Protein AF-A0A956YHM6-F1 (afdb_monomer_lite)

Radius of gyration: 14.0 Å; chains: 1; bounding box: 37×28×33 Å

Foldseek 3Di:
DVVLLVQQLVDDPVLLCLLCVLQVHRCPPPDSNVSSVVSVVSVVPDPVVVVLVPDDPLLVVLVVVCVVVVNDDDQVVSCVRFNDADDDDPVCCVVVVCCVPPPTSVNVCSSNSNDGDDDPPD

pLDDT: mean 92.84, std 8.72, range [43.31, 98.19]

Structure (mmCIF, N/CA/C/O backbone):
data_AF-A0A956YHM6-F1
#
_entry.id   AF-A0A956YHM6-F1
#
loop_
_atom_site.group_PDB
_atom_site.id
_atom_site.type_symbol
_atom_site.label_atom_id
_atom_site.label_alt_id
_atom_site.label_comp_id
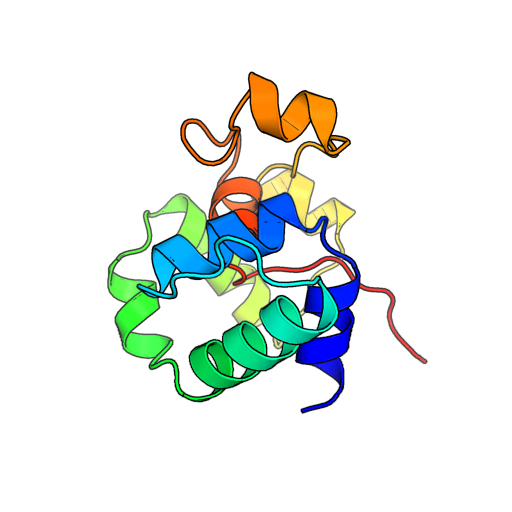_atom_site.label_asym_id
_atom_site.label_entity_id
_atom_site.label_seq_id
_atom_site.pdbx_PDB_ins_code
_atom_site.Cartn_x
_atom_site.Cartn_y
_atom_site.Cartn_z
_atom_site.occupancy
_atom_site.B_iso_or_equiv
_atom_site.auth_seq_id
_atom_site.auth_comp_id
_atom_site.auth_asym_id
_atom_site.auth_atom_id
_atom_site.pdbx_PDB_model_num
ATOM 1 N N . MET A 1 1 ? -12.333 -6.017 -12.504 1.00 48.88 1 MET A N 1
ATOM 2 C CA . MET A 1 1 ? -10.861 -5.853 -12.400 1.00 48.88 1 MET A CA 1
ATOM 3 C C . MET A 1 1 ? -10.284 -4.504 -12.871 1.00 48.88 1 MET A C 1
ATOM 5 O O . MET A 1 1 ? -9.083 -4.320 -12.736 1.00 48.88 1 MET A O 1
ATOM 9 N N . ARG A 1 2 ? -11.070 -3.522 -13.360 1.00 56.31 2 ARG A N 1
ATOM 10 C CA . ARG A 1 2 ? -10.557 -2.155 -13.625 1.00 56.31 2 ARG A CA 1
ATOM 11 C C . ARG A 1 2 ? -10.137 -1.321 -12.391 1.00 56.31 2 ARG A C 1
ATOM 13 O O . ARG A 1 2 ? -9.190 -0.561 -12.563 1.00 56.31 2 ARG A O 1
ATOM 20 N N . PRO A 1 3 ? -10.745 -1.441 -11.188 1.00 79.56 3 PRO A N 1
ATOM 21 C CA . PRO A 1 3 ? -10.402 -0.536 -10.086 1.00 79.56 3 PRO A CA 1
ATOM 22 C C . PRO A 1 3 ? -8.991 -0.775 -9.536 1.00 79.56 3 PRO A C 1
ATOM 24 O O . PRO A 1 3 ? -8.274 0.189 -9.311 1.00 79.56 3 PRO A O 1
ATOM 27 N N . LEU A 1 4 ? -8.546 -2.034 -9.428 1.00 87.38 4 LEU A N 1
ATOM 28 C CA . LEU A 1 4 ? -7.211 -2.357 -8.908 1.00 87.38 4 LEU A CA 1
ATOM 29 C C . LEU A 1 4 ? -6.086 -1.831 -9.810 1.00 87.38 4 LEU A C 1
ATOM 31 O O . LEU A 1 4 ? -5.170 -1.172 -9.341 1.00 87.38 4 LEU A O 1
ATOM 35 N N . LYS A 1 5 ? -6.178 -2.062 -11.126 1.00 91.62 5 LYS A N 1
ATOM 36 C CA . LYS A 1 5 ? -5.178 -1.544 -12.075 1.00 91.62 5 LYS A CA 1
ATOM 37 C C . LYS A 1 5 ? -5.123 -0.019 -12.069 1.00 91.62 5 LYS A C 1
ATOM 39 O O . LYS A 1 5 ? -4.038 0.532 -12.187 1.00 91.62 5 LYS A O 1
ATOM 44 N N . LYS A 1 6 ? -6.276 0.648 -11.940 1.00 90.12 6 LYS A N 1
ATOM 45 C CA . LYS A 1 6 ? -6.336 2.109 -11.837 1.00 90.12 6 LYS A CA 1
ATOM 46 C C . LYS A 1 6 ? -5.674 2.594 -10.545 1.00 90.12 6 LYS A C 1
ATOM 48 O O . LYS A 1 6 ? -4.826 3.468 -10.627 1.00 90.12 6 LYS A O 1
ATOM 53 N N . ALA A 1 7 ? -5.986 1.971 -9.407 1.00 90.12 7 ALA A N 1
ATOM 54 C CA . ALA A 1 7 ? -5.350 2.288 -8.131 1.00 90.12 7 ALA A CA 1
ATOM 55 C C . ALA A 1 7 ? -3.821 2.154 -8.224 1.00 90.12 7 ALA A C 1
ATOM 57 O O . ALA A 1 7 ? -3.102 3.106 -7.952 1.00 90.12 7 ALA A O 1
ATOM 58 N N . LEU A 1 8 ? -3.321 1.028 -8.748 1.00 93.81 8 LEU A N 1
ATOM 59 C CA . LEU A 1 8 ? -1.885 0.802 -8.954 1.00 93.81 8 LEU A CA 1
ATOM 60 C C . LEU A 1 8 ? -1.247 1.838 -9.902 1.00 93.81 8 LEU A C 1
ATOM 62 O O . LEU A 1 8 ? -0.126 2.282 -9.676 1.00 93.81 8 LEU A O 1
ATOM 66 N N . GLN A 1 9 ? -1.947 2.277 -10.952 1.00 93.94 9 GLN A N 1
ATOM 67 C CA . GLN A 1 9 ? -1.426 3.294 -11.879 1.00 93.94 9 GLN A CA 1
ATOM 68 C C . GLN A 1 9 ? -1.168 4.654 -11.224 1.00 93.94 9 GLN A C 1
ATOM 70 O O . GLN A 1 9 ? -0.347 5.417 -11.741 1.00 93.94 9 GLN A O 1
ATOM 75 N N . GLU A 1 10 ? -1.844 4.965 -10.121 1.00 91.31 10 GLU A N 1
ATOM 76 C CA . GLU A 1 10 ? -1.701 6.236 -9.408 1.00 91.31 10 GLU A CA 1
ATOM 77 C C . GLU A 1 10 ? -0.446 6.276 -8.516 1.00 91.31 10 GLU A C 1
ATOM 79 O O . GLU A 1 10 ? 0.020 7.361 -8.178 1.00 91.31 10 GLU A O 1
ATOM 84 N N . HIS A 1 11 ? 0.171 5.128 -8.210 1.00 93.44 11 HIS A N 1
ATOM 85 C CA . HIS A 1 11 ? 1.411 5.065 -7.428 1.00 93.44 11 HIS A CA 1
ATOM 86 C C . HIS A 1 11 ? 2.654 5.421 -8.250 1.00 93.44 11 HIS A C 1
ATOM 88 O O . HIS A 1 11 ? 2.691 5.252 -9.469 1.00 93.44 11 HIS A O 1
ATOM 94 N N . GLU A 1 12 ? 3.716 5.869 -7.583 1.00 94.88 12 GLU A N 1
ATOM 95 C CA . GLU A 1 12 ? 5.034 6.027 -8.204 1.00 94.88 12 GLU A CA 1
ATOM 96 C C . GLU A 1 12 ? 5.636 4.670 -8.604 1.00 94.88 12 GLU A C 1
ATOM 98 O O . GLU A 1 12 ? 5.376 3.653 -7.962 1.00 94.88 12 GLU A O 1
ATOM 103 N N . LEU A 1 13 ? 6.478 4.642 -9.647 1.00 96.56 13 LEU A N 1
ATOM 104 C CA . LEU A 1 13 ? 7.108 3.395 -10.117 1.00 96.56 13 LEU A CA 1
ATOM 105 C C . LEU A 1 13 ? 7.900 2.690 -9.006 1.00 96.56 13 LEU A C 1
ATOM 107 O O . LEU A 1 13 ? 7.850 1.469 -8.902 1.00 96.56 13 LEU A O 1
ATOM 111 N N . ILE A 1 14 ? 8.597 3.455 -8.163 1.00 95.75 14 ILE A N 1
ATOM 112 C CA . ILE A 1 14 ? 9.330 2.902 -7.021 1.00 95.75 14 ILE A CA 1
ATOM 113 C C . ILE A 1 14 ? 8.401 2.205 -6.026 1.00 95.75 14 ILE A C 1
ATOM 115 O O . ILE A 1 14 ? 8.716 1.115 -5.570 1.00 95.75 14 ILE A O 1
ATOM 119 N N . VAL A 1 15 ? 7.219 2.768 -5.765 1.00 96.31 15 VAL A N 1
ATOM 120 C CA . VAL A 1 15 ? 6.233 2.155 -4.866 1.00 96.31 15 VAL A CA 1
ATOM 121 C C . VAL A 1 15 ? 5.715 0.846 -5.450 1.00 96.31 15 VAL A C 1
ATOM 123 O O . VAL A 1 15 ? 5.569 -0.123 -4.719 1.00 96.31 15 VAL A O 1
ATOM 126 N N . LEU A 1 16 ? 5.496 0.786 -6.765 1.00 97.12 16 LEU A N 1
ATOM 127 C CA . LEU A 1 16 ? 5.114 -0.462 -7.427 1.00 97.12 16 LEU A CA 1
ATOM 128 C C . LEU A 1 16 ? 6.214 -1.524 -7.321 1.00 97.12 16 LEU A C 1
ATOM 130 O O . LEU A 1 16 ? 5.918 -2.683 -7.063 1.00 97.12 16 LEU A O 1
ATOM 134 N N . ARG A 1 17 ? 7.484 -1.148 -7.482 1.00 96.25 17 ARG A N 1
ATOM 135 C CA . ARG A 1 17 ? 8.596 -2.095 -7.316 1.00 96.25 17 ARG A CA 1
ATOM 136 C C . ARG A 1 17 ? 8.685 -2.620 -5.886 1.00 96.25 17 ARG A C 1
ATOM 138 O O . ARG A 1 17 ? 8.751 -3.827 -5.712 1.00 96.25 17 ARG A O 1
ATOM 145 N N . VAL A 1 18 ? 8.559 -1.738 -4.894 1.00 95.88 18 VAL A N 1
ATOM 146 C CA . VAL A 1 18 ? 8.498 -2.111 -3.470 1.00 95.88 18 VAL A CA 1
ATOM 147 C C . VAL A 1 18 ? 7.317 -3.039 -3.186 1.00 95.88 18 VAL A C 1
ATOM 149 O O . VAL A 1 18 ? 7.483 -4.048 -2.513 1.00 95.88 18 VAL A O 1
ATOM 152 N N . MET A 1 19 ? 6.129 -2.755 -3.732 1.00 96.19 19 MET A N 1
ATOM 153 C CA . MET A 1 19 ? 4.996 -3.684 -3.640 1.00 96.19 19 MET A CA 1
ATOM 154 C C . MET A 1 19 ? 5.353 -5.049 -4.234 1.00 96.19 19 MET A C 1
ATOM 156 O O . MET A 1 19 ? 4.978 -6.062 -3.663 1.00 96.19 19 MET A O 1
ATOM 160 N N . GLY A 1 20 ? 6.078 -5.082 -5.357 1.00 96.31 20 GLY A N 1
ATOM 161 C CA . GLY A 1 20 ? 6.518 -6.318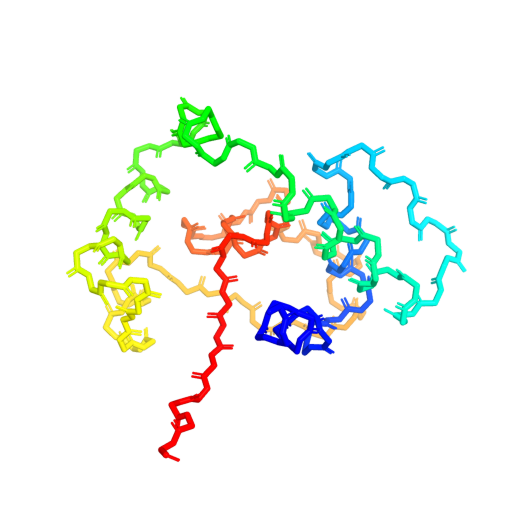 -6.006 1.00 96.31 20 GLY A CA 1
ATOM 162 C C . GLY A 1 20 ? 7.379 -7.189 -5.099 1.00 96.31 20 GLY A C 1
ATOM 163 O O . GLY A 1 20 ? 7.145 -8.392 -5.027 1.00 96.31 20 GLY A O 1
ATOM 164 N N . GLU A 1 21 ? 8.294 -6.579 -4.345 1.00 94.38 21 GLU A N 1
ATOM 165 C CA . GLU A 1 21 ? 9.166 -7.287 -3.401 1.00 94.38 21 GLU A CA 1
ATOM 166 C C . GLU A 1 21 ? 8.375 -8.038 -2.318 1.00 94.38 21 GLU A C 1
ATOM 168 O O . GLU A 1 21 ? 8.745 -9.154 -1.965 1.00 94.38 21 GLU A O 1
ATOM 173 N N . TRP A 1 22 ? 7.247 -7.492 -1.843 1.00 92.12 22 TRP A N 1
ATOM 174 C CA . TRP A 1 22 ? 6.373 -8.179 -0.876 1.00 92.12 22 TRP A CA 1
ATOM 175 C C . TRP A 1 22 ? 5.721 -9.454 -1.425 1.00 92.12 22 TRP A C 1
ATOM 177 O O . TRP A 1 22 ? 5.299 -10.299 -0.639 1.00 92.12 22 TRP A O 1
ATOM 187 N N . TYR A 1 23 ? 5.633 -9.592 -2.750 1.00 92.56 23 TYR A N 1
ATOM 188 C CA . TYR A 1 23 ? 5.024 -10.736 -3.434 1.00 92.56 23 TYR A CA 1
ATOM 189 C C . TYR A 1 23 ? 6.043 -11.553 -4.239 1.00 92.56 23 TYR A C 1
ATOM 191 O O . TYR A 1 23 ? 5.655 -12.259 -5.171 1.00 92.56 23 TYR A O 1
ATOM 199 N N . ASP A 1 24 ? 7.335 -11.433 -3.912 1.00 93.88 24 ASP A N 1
ATOM 200 C CA . ASP A 1 24 ? 8.442 -12.109 -4.600 1.00 93.88 24 ASP A CA 1
ATOM 201 C C . ASP A 1 24 ? 8.472 -11.854 -6.127 1.00 93.88 24 ASP A C 1
ATOM 203 O O . ASP A 1 24 ? 8.907 -12.698 -6.917 1.00 93.88 24 ASP A O 1
ATOM 207 N N . LEU A 1 25 ? 8.005 -10.678 -6.564 1.00 95.69 25 LEU A N 1
ATOM 208 C CA . LEU A 1 25 ? 8.046 -10.242 -7.960 1.00 95.69 25 LEU A CA 1
ATOM 209 C C . LEU A 1 25 ? 9.297 -9.397 -8.218 1.00 95.69 25 LEU A C 1
ATOM 211 O O . LEU A 1 25 ? 9.425 -8.287 -7.699 1.00 95.69 25 LEU A O 1
ATOM 215 N N . ASP A 1 26 ? 10.186 -9.876 -9.091 1.00 94.38 26 ASP A N 1
ATOM 216 C CA . ASP A 1 26 ? 11.299 -9.063 -9.588 1.00 94.38 26 ASP A CA 1
ATOM 217 C C . ASP A 1 26 ? 10.821 -8.114 -10.695 1.00 94.38 26 ASP A C 1
ATOM 219 O O . ASP A 1 26 ? 10.712 -8.482 -11.862 1.00 94.38 26 ASP A O 1
ATOM 223 N N . LEU A 1 27 ? 10.534 -6.871 -10.305 1.00 95.69 27 LEU A N 1
ATOM 224 C CA . LEU A 1 27 ? 10.100 -5.791 -11.198 1.00 95.69 27 LEU A CA 1
ATOM 225 C C . LEU A 1 27 ? 11.258 -4.846 -11.578 1.00 95.69 27 LEU A C 1
ATOM 227 O O . LEU A 1 27 ? 11.050 -3.688 -11.979 1.00 95.69 27 LEU A O 1
ATOM 231 N N . THR A 1 28 ? 12.501 -5.297 -11.408 1.00 91.75 28 THR A N 1
ATOM 232 C CA . THR A 1 28 ? 13.693 -4.506 -11.715 1.00 91.75 28 THR A CA 1
ATOM 233 C C . THR A 1 28 ? 13.786 -4.240 -13.212 1.00 91.75 28 THR A C 1
ATOM 235 O O . THR A 1 28 ? 13.747 -5.143 -14.037 1.00 91.75 28 THR A O 1
ATOM 238 N N . GLY A 1 29 ? 13.941 -2.970 -13.589 1.00 92.62 29 GLY A N 1
ATOM 239 C CA . GLY A 1 29 ? 14.056 -2.570 -14.996 1.00 92.62 29 GLY A CA 1
ATOM 240 C C . GLY A 1 29 ? 12.729 -2.521 -15.762 1.00 92.62 29 GLY A C 1
ATOM 241 O O . GLY A 1 29 ? 12.696 -1.925 -16.837 1.00 92.62 29 GLY A O 1
ATOM 242 N N . GLU A 1 30 ? 11.637 -3.031 -15.187 1.00 95.69 30 GLU A N 1
ATOM 243 C CA . GLU A 1 30 ? 10.303 -2.963 -15.783 1.00 95.69 30 GLU A CA 1
ATOM 244 C C . GLU A 1 30 ? 9.764 -1.530 -15.836 1.00 95.69 30 GLU A C 1
ATOM 246 O O . GLU A 1 30 ? 10.066 -0.682 -14.979 1.00 95.69 30 GLU A O 1
ATOM 251 N N . ASP A 1 31 ? 8.948 -1.263 -16.858 1.00 96.62 31 ASP A N 1
ATOM 252 C CA . ASP A 1 31 ? 8.202 -0.014 -16.965 1.00 96.62 31 ASP A CA 1
ATOM 253 C C . ASP A 1 31 ? 6.950 -0.021 -16.071 1.00 96.62 31 ASP A C 1
ATOM 255 O O . ASP A 1 31 ? 6.479 -1.052 -15.587 1.00 96.62 31 ASP A O 1
ATOM 259 N N . LYS A 1 32 ? 6.364 1.162 -15.858 1.00 96.62 32 LYS A N 1
ATOM 260 C CA . LYS A 1 32 ? 5.196 1.319 -14.980 1.00 96.62 32 LYS A CA 1
ATOM 261 C C . LYS A 1 32 ? 3.998 0.468 -15.414 1.00 96.62 32 LYS A C 1
ATOM 263 O O . LYS A 1 32 ? 3.262 -0.029 -14.565 1.00 96.62 32 LYS A O 1
ATOM 268 N N . ALA A 1 33 ? 3.771 0.313 -16.717 1.00 96.56 33 ALA A N 1
ATOM 269 C CA . ALA A 1 33 ? 2.629 -0.439 -17.220 1.00 96.56 33 ALA A CA 1
ATOM 270 C C . ALA A 1 33 ? 2.806 -1.949 -16.999 1.00 96.56 33 ALA A C 1
ATOM 272 O O . ALA A 1 33 ? 1.826 -2.634 -16.689 1.00 96.56 33 ALA A O 1
ATOM 273 N N . ALA A 1 34 ? 4.035 -2.451 -17.130 1.00 97.12 34 ALA A N 1
ATOM 274 C CA . ALA A 1 34 ? 4.399 -3.819 -16.797 1.00 97.12 34 ALA A CA 1
ATOM 275 C C . ALA A 1 34 ? 4.234 -4.094 -15.297 1.00 97.12 34 ALA A C 1
ATOM 277 O O . ALA A 1 34 ? 3.453 -4.982 -14.950 1.00 97.12 34 ALA A O 1
ATOM 278 N N . CYS A 1 35 ? 4.803 -3.251 -14.424 1.00 97.69 35 CYS A N 1
ATOM 279 C CA . CYS A 1 35 ? 4.652 -3.389 -12.970 1.00 97.69 35 CYS A CA 1
ATOM 280 C C . CYS A 1 35 ? 3.178 -3.451 -12.543 1.00 97.69 35 CYS A C 1
ATOM 282 O O . CYS A 1 35 ? 2.770 -4.358 -11.823 1.00 97.69 35 CYS A O 1
ATOM 284 N N . VAL A 1 36 ? 2.339 -2.527 -13.033 1.00 97.06 36 VAL A N 1
ATOM 285 C CA . VAL A 1 36 ? 0.893 -2.521 -12.736 1.00 97.06 36 VAL A CA 1
ATOM 286 C C . VAL A 1 36 ? 0.225 -3.823 -13.170 1.00 97.06 36 VAL A C 1
ATOM 288 O O . VAL A 1 36 ? -0.658 -4.329 -12.478 1.00 97.06 36 VAL A O 1
ATOM 291 N N . ARG A 1 37 ? 0.569 -4.336 -14.355 1.00 96.06 37 ARG A N 1
ATOM 292 C CA . ARG A 1 37 ? -0.052 -5.546 -14.898 1.00 96.06 37 ARG A CA 1
ATOM 293 C C . ARG A 1 37 ? 0.283 -6.760 -14.039 1.00 96.06 37 ARG A C 1
ATOM 295 O O . ARG A 1 37 ? -0.627 -7.545 -13.785 1.00 96.06 37 ARG A O 1
ATOM 302 N N . GLU A 1 38 ? 1.538 -6.894 -13.632 1.00 96.62 38 GLU A N 1
ATOM 303 C CA . GLU A 1 38 ? 2.036 -8.035 -12.860 1.00 96.62 38 GLU A CA 1
ATOM 304 C C . GLU A 1 38 ? 1.540 -8.000 -11.419 1.00 96.62 38 GLU A C 1
ATOM 306 O O . GLU A 1 38 ? 0.931 -8.969 -10.970 1.00 96.62 38 GLU A O 1
ATOM 311 N N . LEU A 1 39 ? 1.625 -6.846 -10.754 1.00 96.69 39 LEU A N 1
ATOM 312 C CA . LEU A 1 39 ? 1.038 -6.654 -9.425 1.00 96.69 39 LEU A CA 1
ATOM 313 C C . LEU A 1 39 ? -0.463 -6.914 -9.415 1.00 96.69 39 LEU A C 1
ATOM 315 O O . LEU A 1 39 ? -0.969 -7.598 -8.535 1.00 96.69 39 LEU A O 1
ATOM 319 N N . ALA A 1 40 ? -1.198 -6.409 -10.409 1.00 95.50 40 ALA A N 1
ATOM 320 C CA . ALA A 1 40 ? -2.636 -6.647 -10.482 1.00 95.50 40 ALA A CA 1
ATOM 321 C C . ALA A 1 40 ? -2.987 -8.124 -10.700 1.00 95.50 40 ALA A C 1
ATOM 323 O O . ALA A 1 40 ? -4.104 -8.515 -10.370 1.00 95.50 40 ALA A O 1
ATOM 324 N N . ALA A 1 41 ? -2.095 -8.911 -11.308 1.00 94.44 41 ALA A N 1
ATOM 325 C CA . ALA A 1 41 ? -2.280 -10.349 -11.451 1.00 94.44 41 ALA A CA 1
ATOM 326 C C . ALA A 1 41 ? -1.990 -11.064 -10.124 1.00 94.44 41 ALA A C 1
ATOM 328 O O . ALA A 1 41 ? -2.828 -11.836 -9.674 1.00 94.44 41 ALA A O 1
ATOM 329 N N . ALA A 1 42 ? -0.874 -10.742 -9.464 1.00 94.69 42 ALA A N 1
ATOM 330 C CA . ALA A 1 42 ? -0.511 -11.326 -8.172 1.00 94.69 42 ALA A CA 1
ATOM 331 C C . ALA A 1 42 ? -1.550 -11.022 -7.081 1.00 94.69 42 ALA A C 1
ATOM 333 O O . ALA A 1 42 ? -2.073 -11.931 -6.446 1.00 94.69 42 ALA A O 1
ATOM 334 N N . LEU A 1 43 ? -1.941 -9.753 -6.937 1.00 92.19 43 LEU A N 1
ATOM 335 C CA . LEU A 1 43 ? -2.940 -9.317 -5.957 1.00 92.19 43 LEU A CA 1
ATOM 336 C C . LEU A 1 43 ? -4.342 -9.894 -6.211 1.00 92.19 43 LEU A C 1
ATOM 338 O O . LEU A 1 43 ? -5.154 -9.943 -5.292 1.00 92.19 43 LEU A O 1
ATOM 342 N N . ALA A 1 44 ? -4.661 -10.296 -7.446 1.00 91.81 44 ALA A N 1
ATOM 343 C CA . ALA A 1 44 ? -5.955 -10.902 -7.763 1.00 91.81 44 ALA A CA 1
ATOM 344 C C . ALA A 1 44 ? -6.052 -12.370 -7.322 1.00 91.81 44 ALA A C 1
ATOM 346 O O . ALA A 1 44 ? -7.154 -12.834 -7.039 1.00 91.81 44 ALA A O 1
ATOM 347 N N . GLU A 1 45 ? -4.919 -13.070 -7.256 1.00 92.19 45 GLU A N 1
ATOM 348 C CA . GLU A 1 45 ? -4.822 -14.469 -6.816 1.00 92.19 45 GLU A CA 1
ATOM 349 C C . GLU A 1 45 ? -4.436 -14.592 -5.331 1.00 92.19 45 GLU A C 1
ATOM 351 O O . GLU A 1 45 ? -4.312 -15.697 -4.805 1.00 92.19 45 GLU A O 1
ATOM 356 N N . LEU A 1 46 ? -4.240 -13.459 -4.650 1.00 91.31 46 LEU A N 1
ATOM 357 C CA . LEU A 1 46 ? -3.818 -13.402 -3.259 1.00 91.31 46 LEU A CA 1
ATOM 358 C C . LEU A 1 46 ? -4.889 -13.980 -2.324 1.00 91.31 46 LEU A C 1
ATOM 360 O O . LEU A 1 46 ? -6.031 -13.510 -2.300 1.00 91.31 46 LEU A O 1
ATOM 364 N N . ASP A 1 47 ? -4.498 -14.939 -1.483 1.00 93.12 47 ASP A N 1
ATOM 365 C CA . ASP A 1 47 ? -5.333 -15.389 -0.368 1.00 93.12 47 ASP A CA 1
ATOM 366 C C . ASP A 1 47 ? -5.277 -14.366 0.770 1.00 93.12 47 ASP A C 1
ATOM 368 O O . ASP A 1 47 ? -4.556 -14.507 1.759 1.00 93.12 47 ASP A O 1
ATOM 372 N N . PHE A 1 48 ? -6.070 -13.307 0.625 1.00 89.00 48 PHE A N 1
ATOM 373 C CA . PHE A 1 48 ? -6.091 -12.211 1.585 1.00 89.00 48 PHE A CA 1
ATOM 374 C C . PHE A 1 48 ? -6.462 -12.666 3.008 1.00 89.00 48 PHE A C 1
ATOM 376 O O . PHE A 1 48 ? -6.071 -12.020 3.977 1.00 89.00 48 PHE A O 1
ATOM 383 N N . ALA A 1 49 ? -7.194 -13.778 3.166 1.00 90.50 49 ALA A N 1
ATOM 384 C CA . ALA A 1 49 ? -7.542 -14.305 4.484 1.00 90.50 49 ALA A CA 1
ATOM 385 C C . ALA A 1 49 ? -6.323 -14.883 5.218 1.00 90.50 49 ALA A C 1
ATOM 387 O O . ALA A 1 49 ? -6.258 -14.799 6.444 1.00 90.50 49 ALA A O 1
ATOM 388 N N . GLN A 1 50 ? -5.357 -15.431 4.480 1.00 91.94 50 GLN A N 1
ATOM 389 C CA . GLN A 1 50 ? -4.077 -15.852 5.035 1.00 91.94 50 GLN A CA 1
ATOM 390 C C . GLN A 1 50 ? -3.190 -14.638 5.343 1.00 91.94 50 GLN A C 1
ATOM 392 O O . GLN A 1 50 ? -2.585 -14.576 6.411 1.00 91.94 50 GLN A O 1
ATOM 397 N N . GLU A 1 51 ? -3.165 -13.646 4.453 1.00 90.50 51 GLU A N 1
ATOM 398 C CA . GLU A 1 51 ? -2.334 -12.444 4.604 1.00 90.50 51 GLU A CA 1
ATOM 399 C C . GLU A 1 51 ? -2.654 -11.639 5.864 1.00 90.50 51 GLU A C 1
ATOM 401 O O . GLU A 1 51 ? -1.751 -11.206 6.583 1.00 90.50 51 GLU A O 1
ATOM 406 N N . ILE A 1 52 ? -3.940 -11.485 6.195 1.00 90.56 52 ILE A N 1
ATOM 407 C CA . ILE A 1 52 ? -4.343 -10.745 7.397 1.00 90.56 52 ILE A CA 1
ATOM 408 C C . ILE A 1 52 ? -3.836 -11.378 8.702 1.00 90.56 52 ILE A C 1
ATOM 410 O O . ILE A 1 52 ? -3.780 -10.685 9.717 1.00 90.56 52 ILE A O 1
ATOM 414 N N . LEU A 1 53 ? -3.458 -12.664 8.701 1.00 92.69 53 LEU A N 1
ATOM 415 C CA . LEU A 1 53 ? -2.911 -13.343 9.883 1.00 92.69 53 LEU A CA 1
ATOM 416 C C . LEU A 1 53 ? -1.499 -12.866 10.235 1.00 92.69 53 LEU A C 1
ATOM 418 O O . LEU A 1 53 ? -1.074 -13.031 11.378 1.00 92.69 53 LEU A O 1
ATOM 422 N N . TYR A 1 54 ? -0.783 -12.284 9.272 1.00 92.62 54 TYR A N 1
ATOM 423 C CA . TYR A 1 54 ? 0.567 -11.753 9.461 1.00 92.62 54 TYR A CA 1
ATOM 424 C C . TYR A 1 54 ? 0.583 -10.260 9.807 1.00 92.62 54 TYR A C 1
ATOM 426 O O . TYR A 1 54 ? 1.652 -9.704 10.054 1.00 92.62 54 TYR A O 1
ATOM 434 N N . LEU A 1 55 ? -0.584 -9.610 9.847 1.00 94.81 55 LEU A N 1
ATOM 435 C CA . LEU A 1 55 ? -0.691 -8.198 10.195 1.00 94.81 55 LEU A CA 1
ATOM 436 C C . LEU A 1 55 ? -0.501 -7.967 11.695 1.00 94.81 55 LEU A C 1
ATOM 438 O O . LEU A 1 55 ? -1.001 -8.712 12.542 1.00 94.81 55 LEU A O 1
ATOM 442 N N . GLY A 1 56 ? 0.174 -6.868 12.025 1.00 96.12 56 GLY A N 1
ATOM 443 C CA . GLY A 1 56 ? 0.212 -6.348 13.384 1.00 96.12 56 GLY A CA 1
ATOM 444 C C . GLY A 1 56 ? -1.169 -5.860 13.852 1.00 96.12 56 GLY A C 1
ATOM 445 O O . GLY A 1 56 ? -2.079 -5.654 13.044 1.00 96.12 56 GLY A O 1
ATOM 446 N N . PRO A 1 57 ? -1.353 -5.620 15.163 1.00 96.81 57 PRO A N 1
ATOM 447 C CA . PRO A 1 57 ? -2.652 -5.238 15.721 1.00 96.81 57 PRO A CA 1
ATOM 448 C C . PRO A 1 57 ? -3.214 -3.932 15.135 1.00 96.81 57 PRO A C 1
ATOM 450 O O . PRO A 1 57 ? -4.421 -3.832 14.918 1.00 96.81 57 PRO A O 1
ATOM 453 N N . GLU A 1 58 ? -2.364 -2.943 14.851 1.00 97.62 58 GLU A N 1
ATOM 454 C CA . GLU A 1 58 ? -2.796 -1.654 14.287 1.00 97.62 58 GLU A CA 1
ATOM 455 C C . GLU A 1 58 ? -3.208 -1.778 12.812 1.00 97.62 58 GLU A C 1
ATOM 457 O O . GLU A 1 58 ? -4.232 -1.243 12.392 1.00 97.62 58 GLU A O 1
ATOM 462 N N . GLU A 1 59 ? -2.464 -2.561 12.034 1.00 97.88 59 GLU A N 1
ATOM 463 C CA . GLU A 1 59 ? -2.772 -2.862 10.633 1.00 97.88 59 GLU A CA 1
ATOM 464 C C . GLU A 1 59 ? -4.076 -3.658 10.516 1.00 97.88 59 GLU A C 1
ATOM 466 O O . GLU A 1 59 ? -4.950 -3.324 9.712 1.00 97.88 59 GLU A O 1
ATOM 471 N N . ALA A 1 60 ? -4.260 -4.664 11.375 1.00 97.12 60 ALA A N 1
ATOM 472 C CA . ALA A 1 60 ? -5.496 -5.431 11.449 1.00 97.12 60 ALA A CA 1
ATOM 473 C C . ALA A 1 60 ? -6.701 -4.542 11.814 1.00 97.12 60 ALA A C 1
ATOM 475 O O . ALA A 1 60 ? -7.780 -4.702 11.236 1.00 97.12 60 ALA A O 1
ATOM 476 N N . ALA A 1 61 ? -6.532 -3.570 12.719 1.00 97.44 61 ALA A N 1
ATOM 477 C CA . ALA A 1 61 ? -7.582 -2.611 13.074 1.00 97.44 61 ALA A CA 1
ATOM 478 C C . ALA A 1 61 ? -7.958 -1.682 11.902 1.00 97.44 61 ALA A C 1
ATOM 480 O O . ALA A 1 61 ? -9.145 -1.397 11.681 1.00 97.44 61 ALA A O 1
ATOM 481 N N . ALA A 1 62 ? -6.969 -1.251 11.115 1.00 97.75 62 ALA A N 1
ATOM 482 C CA . ALA A 1 62 ? -7.185 -0.467 9.903 1.00 97.75 62 ALA A CA 1
ATOM 483 C C . ALA A 1 62 ? -7.973 -1.269 8.851 1.00 97.75 62 ALA A C 1
ATOM 485 O O . ALA A 1 62 ? -8.996 -0.796 8.347 1.00 97.75 62 ALA A O 1
ATOM 486 N N . ILE A 1 63 ? -7.580 -2.522 8.590 1.00 97.00 63 ILE A N 1
ATOM 487 C CA . ILE A 1 63 ? -8.313 -3.424 7.686 1.00 97.00 63 ILE A CA 1
ATOM 488 C C . ILE A 1 63 ? -9.735 -3.688 8.193 1.00 97.00 63 ILE A C 1
ATOM 490 O O . ILE A 1 63 ? -10.688 -3.601 7.418 1.00 97.00 63 ILE A O 1
ATOM 494 N N . GLN A 1 64 ? -9.923 -3.934 9.493 1.00 96.06 64 GLN A N 1
ATOM 495 C CA . GLN A 1 64 ? -11.251 -4.149 10.073 1.00 96.06 64 GLN A CA 1
ATOM 496 C C . GLN A 1 64 ? -12.173 -2.938 9.869 1.00 96.06 64 GLN A C 1
ATOM 498 O O . GLN A 1 64 ? -13.355 -3.112 9.564 1.00 96.06 64 GLN A O 1
ATOM 503 N N . THR A 1 65 ? -11.639 -1.720 9.986 1.00 97.19 65 THR A N 1
ATOM 504 C CA . THR A 1 65 ? -12.399 -0.490 9.719 1.00 97.19 65 THR A CA 1
ATOM 505 C C . THR A 1 65 ? -12.874 -0.437 8.266 1.00 97.19 65 THR A C 1
ATOM 507 O O . THR A 1 65 ? -14.035 -0.117 8.012 1.00 97.19 65 THR A O 1
ATOM 510 N N . LEU A 1 66 ? -12.018 -0.811 7.308 1.00 95.19 66 LEU A N 1
ATOM 511 C CA . LEU A 1 66 ? -12.413 -0.896 5.899 1.00 95.19 66 LEU A CA 1
ATOM 512 C C . LEU A 1 66 ? -13.457 -1.988 5.665 1.00 95.19 66 LEU A C 1
ATOM 514 O O . LEU A 1 66 ? -14.425 -1.742 4.952 1.00 95.19 66 LEU A O 1
ATOM 518 N N . VAL A 1 67 ? -13.320 -3.163 6.287 1.00 94.56 67 VAL A N 1
ATOM 519 C CA . VAL A 1 67 ? -14.307 -4.254 6.184 1.00 94.56 67 VAL A CA 1
ATOM 520 C C . VAL A 1 67 ? -15.683 -3.801 6.684 1.00 94.56 67 VAL A C 1
ATOM 522 O O . VAL A 1 67 ? -16.681 -4.017 5.999 1.00 94.56 67 VAL A O 1
ATOM 525 N N . GLN A 1 68 ? -15.746 -3.111 7.827 1.00 95.56 68 GLN A N 1
ATOM 526 C CA . GLN A 1 68 ? -16.993 -2.543 8.363 1.00 95.56 68 GLN A CA 1
ATOM 527 C C . GLN A 1 68 ? -17.594 -1.467 7.446 1.00 95.56 68 GLN A C 1
ATOM 529 O O . GLN A 1 68 ? -18.814 -1.340 7.358 1.00 95.56 68 GLN A O 1
ATOM 534 N N . GLY A 1 69 ? -16.746 -0.720 6.737 1.00 93.88 69 GLY A N 1
ATOM 535 C CA . GLY A 1 69 ? -17.127 0.254 5.713 1.00 93.88 69 GLY A CA 1
ATOM 536 C C . GLY A 1 69 ? -17.315 -0.337 4.311 1.00 93.88 69 GLY A C 1
ATOM 537 O O . GLY A 1 69 ? -17.310 0.398 3.325 1.00 93.88 69 GLY A O 1
ATOM 538 N N . ASN A 1 70 ? -17.466 -1.660 4.194 1.00 92.19 70 ASN A N 1
ATOM 539 C CA . ASN A 1 70 ? -17.692 -2.356 2.927 1.00 92.19 70 ASN A CA 1
ATOM 540 C C . ASN A 1 70 ? -16.573 -2.116 1.886 1.00 92.19 70 ASN A C 1
ATOM 542 O O . ASN A 1 70 ? -16.824 -1.948 0.690 1.00 92.19 70 ASN A O 1
ATOM 546 N N . GLY A 1 71 ? -15.332 -2.084 2.374 1.00 91.50 71 GLY A N 1
ATOM 547 C CA . GLY A 1 71 ? -14.104 -1.834 1.620 1.00 91.50 71 GLY A CA 1
ATOM 548 C C . GLY A 1 71 ? -13.742 -0.355 1.469 1.00 91.50 71 GLY A C 1
ATOM 549 O O . GLY A 1 71 ? -12.829 -0.039 0.711 1.00 91.50 71 GLY A O 1
ATOM 550 N N . ARG A 1 72 ? -14.458 0.566 2.128 1.00 92.62 72 ARG A N 1
ATOM 551 C CA . ARG A 1 72 ? -14.281 2.015 1.956 1.00 92.62 72 ARG A CA 1
ATOM 552 C C . ARG A 1 72 ? -14.376 2.762 3.282 1.00 92.62 72 ARG A C 1
ATOM 554 O O . ARG A 1 72 ? -15.117 2.381 4.177 1.00 92.62 72 ARG A O 1
ATOM 561 N N . SER A 1 73 ? -13.656 3.873 3.386 1.00 94.50 73 SER A N 1
ATOM 562 C CA . SER A 1 73 ? -13.772 4.823 4.494 1.00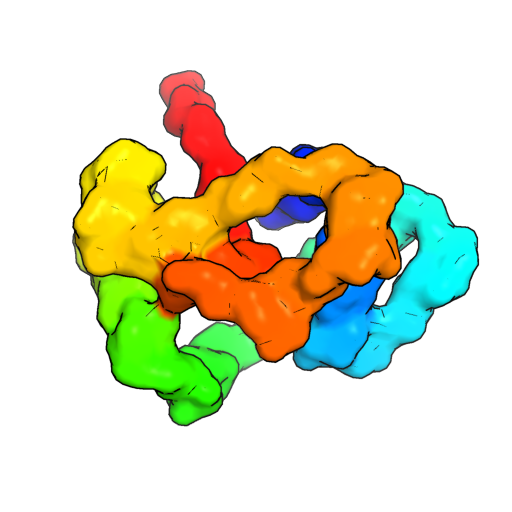 94.50 73 SER A CA 1
ATOM 563 C C . SER A 1 73 ? -13.402 6.227 4.007 1.00 94.50 73 SER A C 1
ATOM 565 O O . SER A 1 73 ? -12.505 6.347 3.170 1.00 94.50 73 SER A O 1
ATOM 567 N N . PRO A 1 74 ? -14.021 7.303 4.532 1.00 94.69 74 PRO A N 1
ATOM 568 C CA . PRO A 1 74 ? -13.542 8.659 4.288 1.00 94.69 74 PRO A CA 1
ATOM 569 C C . PRO A 1 74 ? -12.078 8.799 4.719 1.00 94.69 74 PRO A C 1
ATOM 571 O O . PRO A 1 74 ? -11.745 8.494 5.866 1.00 94.69 74 PRO A O 1
ATOM 574 N N . VAL A 1 75 ? -11.220 9.287 3.815 1.00 93.31 75 VAL A N 1
ATOM 575 C CA . VAL A 1 75 ? -9.759 9.365 4.017 1.00 93.31 75 VAL A CA 1
ATOM 576 C C . V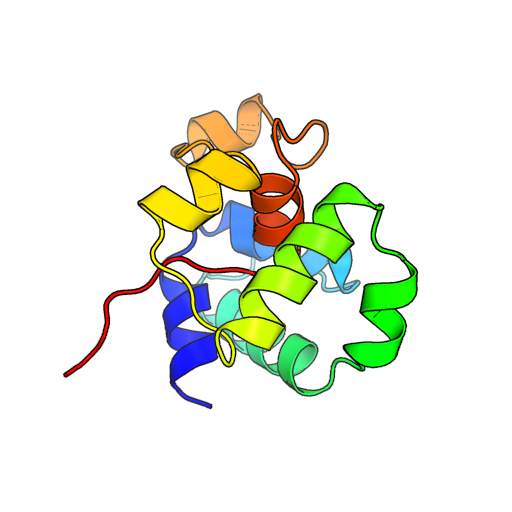AL A 1 75 ? -9.409 10.118 5.303 1.00 93.31 75 VAL A C 1
ATOM 578 O O . VAL A 1 75 ? -8.722 9.576 6.159 1.00 93.31 75 VAL A O 1
ATOM 581 N N . ALA A 1 76 ? -9.978 11.311 5.508 1.00 94.06 76 ALA A N 1
ATOM 582 C CA . ALA A 1 76 ? -9.701 12.123 6.696 1.00 94.06 76 ALA A CA 1
ATOM 583 C C . ALA A 1 76 ? -10.090 11.428 8.015 1.00 94.06 76 ALA A C 1
ATOM 585 O O . ALA A 1 76 ? -9.429 11.599 9.037 1.00 94.06 76 ALA A O 1
ATOM 586 N N . THR A 1 77 ? -11.171 10.642 8.019 1.00 96.00 77 THR A N 1
ATOM 587 C CA . THR A 1 77 ? -11.573 9.870 9.202 1.00 96.00 77 THR A CA 1
ATOM 588 C C . THR A 1 77 ? -10.648 8.681 9.414 1.00 96.00 77 THR A C 1
ATOM 590 O O . THR A 1 77 ? -10.265 8.421 10.551 1.00 96.00 77 THR A O 1
ATOM 593 N N . PHE A 1 78 ? -10.290 7.989 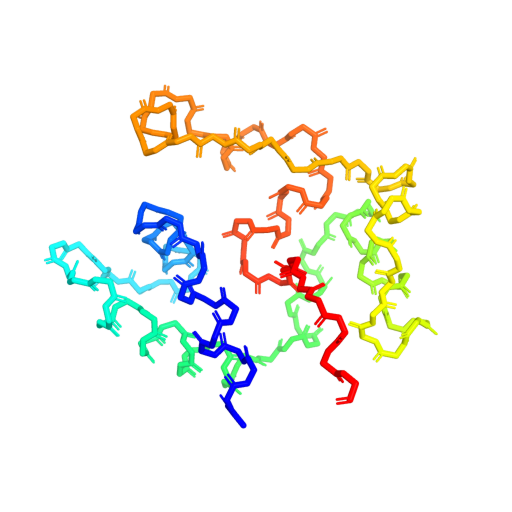8.334 1.00 97.06 78 PHE A N 1
ATOM 594 C CA . PHE A 1 78 ? -9.429 6.816 8.368 1.00 97.06 78 PHE A CA 1
ATOM 595 C C . PHE A 1 78 ? -8.033 7.166 8.888 1.00 97.06 78 PHE A C 1
ATOM 597 O O . PHE A 1 78 ? -7.565 6.554 9.843 1.00 97.06 78 PHE A O 1
ATOM 604 N N . GLU A 1 79 ? -7.424 8.220 8.346 1.00 95.88 79 GLU A N 1
ATOM 605 C CA . GLU A 1 79 ? -6.068 8.647 8.708 1.00 95.88 79 GLU A CA 1
ATOM 606 C C . GLU A 1 79 ? -5.992 9.240 10.112 1.00 95.88 79 GLU A C 1
ATOM 608 O O . GLU A 1 79 ? -5.011 9.051 10.822 1.00 95.88 79 GLU A O 1
ATOM 613 N N . ARG A 1 80 ? -7.061 9.891 10.580 1.00 97.19 80 ARG A N 1
ATOM 614 C CA . ARG A 1 80 ? -7.129 10.363 11.969 1.00 97.19 80 ARG A CA 1
ATOM 615 C C . ARG A 1 80 ? -7.119 9.213 12.984 1.00 97.19 80 ARG A C 1
ATOM 617 O O . ARG A 1 80 ? -6.728 9.433 14.125 1.00 97.19 80 ARG A O 1
ATOM 624 N N . ILE A 1 81 ? -7.616 8.034 12.607 1.00 97.62 81 ILE A N 1
ATOM 625 C CA . ILE A 1 81 ? -7.727 6.875 13.505 1.00 97.62 81 ILE A CA 1
ATOM 626 C C . ILE A 1 81 ? -6.504 5.962 13.374 1.00 97.62 81 ILE A C 1
ATOM 628 O O . ILE A 1 81 ? -5.979 5.520 14.389 1.00 97.62 81 ILE A O 1
ATOM 632 N N . HIS A 1 82 ? -6.057 5.701 12.145 1.00 98.19 82 HIS A N 1
ATOM 633 C CA . HIS A 1 82 ? -5.047 4.679 11.834 1.00 98.19 82 HIS A CA 1
ATOM 634 C C . HIS A 1 82 ? -3.696 5.261 11.386 1.00 98.19 82 HIS A C 1
ATOM 636 O O . HIS A 1 82 ? -2.756 4.515 11.118 1.00 98.19 82 HIS A O 1
ATOM 642 N N . GLY A 1 83 ? -3.600 6.591 11.324 1.00 97.69 83 GLY A N 1
ATOM 643 C CA . GLY A 1 83 ? -2.435 7.349 10.875 1.00 97.69 83 GLY A CA 1
ATOM 644 C C . GLY A 1 83 ? -2.410 7.604 9.365 1.00 97.69 83 GLY A C 1
ATOM 645 O O . GLY A 1 83 ? -3.199 7.056 8.597 1.00 97.69 83 GLY A O 1
ATOM 646 N N . GLU A 1 84 ? -1.527 8.503 8.942 1.00 96.75 84 GLU A N 1
ATOM 647 C CA . GLU A 1 84 ? -1.456 9.001 7.564 1.00 96.75 84 GLU A CA 1
ATOM 648 C C . GLU A 1 84 ? -0.374 8.305 6.727 1.00 96.75 84 GLU A C 1
ATOM 650 O O . GLU A 1 84 ? 0.539 7.678 7.262 1.00 96.75 84 GLU A O 1
ATOM 655 N N . VAL A 1 85 ? -0.461 8.458 5.404 1.00 95.44 85 VAL A N 1
ATOM 656 C CA . VAL A 1 85 ? 0.603 8.083 4.458 1.00 95.44 85 VAL A CA 1
ATOM 657 C C . VAL A 1 85 ? 1.380 9.336 4.074 1.00 95.44 85 VAL A C 1
ATOM 659 O O . VAL A 1 85 ? 0.775 10.296 3.575 1.00 95.44 85 VAL A O 1
ATOM 662 N N . ARG A 1 86 ? 2.708 9.329 4.249 1.00 94.69 86 ARG A N 1
ATOM 663 C CA . ARG A 1 86 ? 3.562 10.436 3.806 1.00 94.69 86 ARG A CA 1
ATOM 664 C C . ARG A 1 86 ? 3.572 10.474 2.281 1.00 94.69 86 ARG A C 1
ATOM 666 O O . ARG A 1 86 ? 3.980 9.525 1.617 1.00 94.69 86 ARG A O 1
ATOM 673 N N . LEU A 1 87 ? 3.133 11.592 1.708 1.00 90.12 87 LEU A N 1
ATOM 674 C CA . LEU A 1 87 ? 3.208 11.806 0.265 1.00 90.12 87 LEU A CA 1
ATOM 675 C C . LEU A 1 87 ? 4.614 12.271 -0.112 1.00 90.12 87 LEU A C 1
ATOM 677 O O . LEU A 1 87 ? 5.002 13.405 0.168 1.00 90.12 87 LEU A O 1
ATOM 681 N N . MET A 1 88 ? 5.365 11.387 -0.761 1.00 93.88 88 MET A N 1
ATOM 682 C CA . MET A 1 88 ? 6.744 11.621 -1.172 1.00 93.88 88 MET A CA 1
ATOM 683 C C . MET A 1 88 ? 6.888 11.467 -2.686 1.00 93.88 88 MET A C 1
ATOM 685 O O . MET A 1 88 ? 6.315 10.562 -3.287 1.00 93.88 88 MET A O 1
ATOM 689 N N . GLY A 1 89 ? 7.675 12.349 -3.306 1.00 94.94 89 GLY A N 1
ATOM 690 C CA . GLY A 1 89 ? 8.074 12.183 -4.705 1.00 94.94 89 GLY A CA 1
ATOM 691 C C . GLY A 1 89 ? 9.163 11.110 -4.867 1.00 94.94 89 GLY A C 1
ATOM 692 O O . GLY A 1 89 ? 9.823 10.768 -3.880 1.00 94.94 89 GLY A O 1
ATOM 693 N N . PRO A 1 90 ? 9.434 10.636 -6.099 1.00 94.25 90 PRO A N 1
ATOM 694 C CA . PRO A 1 90 ? 10.361 9.528 -6.362 1.00 94.25 90 PRO A CA 1
ATOM 695 C C . PRO A 1 90 ? 11.730 9.678 -5.695 1.00 94.25 90 PRO A C 1
ATOM 697 O O . PRO A 1 90 ? 12.172 8.789 -4.980 1.00 94.25 90 PRO A O 1
ATOM 700 N N . GLY A 1 91 ? 12.362 10.847 -5.830 1.00 96.38 91 GLY A N 1
ATOM 701 C CA . GLY A 1 91 ? 13.686 11.064 -5.249 1.00 96.38 91 GLY A CA 1
ATOM 702 C C . GLY A 1 91 ? 13.703 11.114 -3.718 1.00 96.38 91 GLY A C 1
ATOM 703 O O . GLY A 1 91 ? 14.763 10.935 -3.134 1.00 96.38 91 GLY A O 1
ATOM 704 N N . ALA A 1 92 ? 12.579 11.404 -3.051 1.00 96.94 92 ALA A N 1
ATOM 705 C CA . ALA A 1 92 ? 12.489 11.312 -1.590 1.00 96.94 92 ALA A CA 1
ATOM 706 C C . ALA A 1 92 ? 12.274 9.861 -1.149 1.00 96.94 92 ALA A C 1
ATOM 708 O O . ALA A 1 92 ? 12.967 9.405 -0.246 1.00 96.94 92 ALA A O 1
ATOM 709 N N . LEU A 1 93 ? 11.415 9.122 -1.858 1.00 96.81 93 LEU A N 1
ATOM 710 C CA . LEU A 1 93 ? 11.196 7.690 -1.639 1.00 96.81 93 LEU A CA 1
ATOM 711 C C . LEU A 1 93 ? 12.502 6.889 -1.742 1.00 96.81 93 LEU A C 1
ATOM 713 O O . LEU A 1 93 ? 12.780 6.087 -0.863 1.00 96.81 93 LEU A O 1
ATOM 717 N N . GLU A 1 94 ? 13.332 7.165 -2.752 1.00 95.19 94 GLU A N 1
ATOM 718 C CA . GLU A 1 94 ? 14.645 6.517 -2.935 1.00 95.19 94 GLU A CA 1
ATOM 719 C C . GLU A 1 94 ? 15.634 6.778 -1.792 1.00 95.19 94 GLU A C 1
ATOM 721 O O . GLU A 1 94 ? 16.533 5.978 -1.564 1.00 95.19 94 GLU A O 1
ATOM 726 N N . ARG A 1 95 ? 15.526 7.921 -1.105 1.00 96.62 95 ARG A N 1
ATOM 727 C CA . ARG A 1 95 ? 16.460 8.293 -0.030 1.00 96.62 95 ARG A CA 1
ATOM 728 C C . ARG A 1 95 ? 15.990 7.854 1.345 1.00 96.62 95 ARG A C 1
ATOM 730 O O . ARG A 1 95 ? 16.820 7.586 2.203 1.00 96.62 95 ARG A O 1
ATOM 737 N N . GLU A 1 96 ? 14.686 7.942 1.576 1.00 96.81 96 GLU A N 1
ATOM 738 C CA . GLU A 1 96 ? 14.087 7.777 2.900 1.00 96.81 96 GLU A CA 1
ATOM 739 C C . GLU A 1 96 ? 13.530 6.372 3.110 1.00 96.81 96 GLU A C 1
ATOM 741 O O . GLU A 1 96 ? 13.359 5.978 4.257 1.00 96.81 96 GLU A O 1
ATOM 746 N N . GLU A 1 97 ? 13.255 5.640 2.024 1.00 96.94 97 GLU A N 1
ATOM 747 C CA . GLU A 1 97 ? 12.770 4.256 2.030 1.00 96.94 97 GLU A CA 1
ATOM 748 C C . GLU A 1 97 ? 11.696 4.002 3.112 1.00 96.94 97 GLU A C 1
ATOM 750 O O . GLU A 1 97 ? 11.834 3.110 3.953 1.00 96.94 97 GLU A O 1
ATOM 755 N N . PRO A 1 98 ? 10.605 4.797 3.128 1.00 96.94 98 PRO A N 1
ATOM 756 C CA . PRO A 1 98 ? 9.631 4.828 4.226 1.00 96.94 98 PRO A CA 1
ATOM 757 C C . PRO A 1 98 ? 8.897 3.501 4.467 1.00 96.94 98 PRO A C 1
ATOM 759 O O . PRO A 1 98 ? 8.213 3.363 5.475 1.00 96.94 98 PRO A O 1
ATOM 762 N N . TRP A 1 99 ? 9.020 2.526 3.565 1.00 96.00 99 TRP A N 1
ATOM 763 C CA . TRP A 1 99 ? 8.514 1.167 3.758 1.00 96.00 99 TRP A CA 1
ATOM 764 C C . TRP A 1 99 ? 9.299 0.365 4.807 1.00 96.00 99 TRP A C 1
ATOM 766 O O . TRP A 1 99 ? 8.751 -0.596 5.341 1.00 96.00 99 TRP A O 1
ATOM 776 N N . PHE A 1 100 ? 10.541 0.744 5.134 1.00 96.56 100 PHE A N 1
ATOM 777 C CA . PHE A 1 100 ? 11.304 0.114 6.221 1.00 96.56 100 PHE A CA 1
ATOM 778 C C . PHE A 1 100 ? 10.952 0.662 7.608 1.00 96.56 100 PHE A C 1
ATOM 780 O O . PHE A 1 100 ? 11.097 -0.056 8.596 1.00 96.56 100 PHE A O 1
ATOM 787 N N . ASP A 1 101 ? 10.486 1.910 7.684 1.00 96.31 101 ASP A N 1
ATOM 788 C CA . ASP A 1 101 ? 10.059 2.564 8.925 1.00 96.31 101 ASP A CA 1
ATOM 789 C C . ASP A 1 101 ? 8.794 3.405 8.669 1.00 96.31 101 ASP A C 1
ATOM 791 O O . ASP A 1 101 ? 8.859 4.640 8.551 1.00 96.31 101 ASP A O 1
ATOM 795 N N . PRO A 1 102 ? 7.635 2.742 8.476 1.00 97.12 102 PRO A N 1
ATOM 796 C CA . PRO A 1 102 ? 6.380 3.431 8.234 1.00 97.12 102 PRO A CA 1
ATOM 797 C C . PRO A 1 102 ? 5.915 4.154 9.503 1.00 97.12 102 PRO A C 1
ATOM 799 O O . PRO A 1 102 ? 5.934 3.597 10.598 1.00 97.12 102 PRO A O 1
ATOM 802 N N . ILE A 1 103 ? 5.422 5.385 9.361 1.00 97.44 103 ILE A N 1
ATOM 803 C CA . ILE A 1 103 ? 4.948 6.191 10.501 1.00 97.44 103 ILE A CA 1
ATOM 804 C C . ILE A 1 103 ? 3.546 5.794 10.973 1.00 97.44 103 ILE A C 1
ATOM 806 O O . ILE A 1 103 ? 3.059 6.317 11.976 1.00 97.44 103 ILE A O 1
ATOM 810 N N . SER A 1 104 ? 2.862 4.930 10.223 1.00 98.06 104 SER A N 1
ATOM 811 C CA . SER A 1 104 ? 1.506 4.498 10.532 1.00 98.06 104 SER A CA 1
ATOM 812 C C . SER A 1 104 ? 1.177 3.122 9.963 1.00 98.06 104 SER A C 1
ATOM 814 O O . SER A 1 104 ? 1.776 2.660 8.987 1.00 98.06 104 SER A O 1
ATOM 816 N N . ALA A 1 105 ? 0.138 2.504 10.526 1.00 97.62 105 ALA A N 1
ATOM 817 C CA . ALA A 1 105 ? -0.444 1.281 9.991 1.00 97.62 105 ALA A CA 1
ATOM 818 C C . ALA A 1 105 ? -0.947 1.464 8.550 1.00 97.62 105 ALA A C 1
ATOM 820 O O . ALA A 1 105 ? -0.783 0.574 7.718 1.00 97.62 105 ALA A O 1
ATOM 821 N N . VAL A 1 106 ? -1.523 2.627 8.227 1.00 97.56 106 VAL A N 1
ATOM 822 C CA . VAL A 1 106 ? -2.002 2.920 6.867 1.00 97.56 106 VAL A CA 1
ATOM 823 C C . VAL A 1 106 ? -0.842 3.006 5.879 1.00 97.56 106 VAL A C 1
ATOM 825 O O . VAL A 1 106 ? -0.957 2.488 4.772 1.00 97.56 106 VAL A O 1
ATOM 828 N N . GLU A 1 107 ? 0.280 3.613 6.266 1.00 97.62 107 GLU A N 1
ATOM 829 C CA . GLU A 1 107 ? 1.474 3.704 5.422 1.00 97.62 107 GLU A CA 1
ATOM 830 C C . GLU A 1 107 ? 2.124 2.335 5.197 1.00 97.62 107 GLU A C 1
ATOM 832 O O . GLU A 1 107 ? 2.483 2.001 4.069 1.00 97.62 107 GLU A O 1
ATOM 837 N N . SER A 1 108 ? 2.189 1.503 6.236 1.00 97.19 108 SER A N 1
ATOM 838 C CA . SER A 1 108 ? 2.640 0.115 6.105 1.00 97.19 108 SER A CA 1
ATOM 839 C C . SER A 1 108 ? 1.769 -0.671 5.110 1.00 97.19 108 SER A C 1
ATOM 841 O O . SER A 1 108 ? 2.263 -1.273 4.154 1.00 97.19 108 SER A O 1
ATOM 843 N N . LEU A 1 109 ? 0.441 -0.598 5.264 1.00 96.56 109 LEU A N 1
ATOM 844 C CA . LEU A 1 109 ? -0.516 -1.250 4.362 1.00 96.56 109 LEU A CA 1
ATOM 845 C C . LEU A 1 109 ? -0.477 -0.689 2.931 1.00 96.56 109 LEU A C 1
ATOM 847 O O . LEU A 1 109 ? -0.748 -1.423 1.978 1.00 96.56 109 LEU A O 1
ATOM 851 N N . TRP A 1 110 ? -0.148 0.594 2.770 1.00 95.62 110 TRP A N 1
ATOM 852 C CA . TRP A 1 110 ? 0.003 1.247 1.471 1.00 95.62 110 TRP A CA 1
ATOM 853 C C . TRP A 1 110 ? 1.156 0.630 0.682 1.00 95.62 110 TRP A C 1
ATOM 855 O O . TRP A 1 110 ? 0.967 0.273 -0.477 1.00 95.62 110 TRP A O 1
ATOM 865 N N . TYR A 1 111 ? 2.321 0.428 1.306 1.00 95.75 111 TYR A N 1
ATOM 866 C CA . TYR A 1 111 ? 3.473 -0.189 0.636 1.00 95.75 111 TYR A CA 1
ATOM 867 C C . TYR A 1 111 ? 3.295 -1.686 0.353 1.00 95.75 111 TYR A C 1
ATOM 869 O O . TYR A 1 111 ? 3.948 -2.202 -0.550 1.00 95.75 111 TYR A O 1
ATOM 877 N N . ARG A 1 112 ? 2.359 -2.359 1.034 1.00 93.69 112 ARG A N 1
ATOM 878 C CA . ARG A 1 112 ? 1.919 -3.723 0.684 1.00 93.69 112 ARG A CA 1
ATOM 879 C C . ARG A 1 112 ? 0.855 -3.767 -0.417 1.00 93.69 112 ARG A C 1
ATOM 881 O O . ARG A 1 112 ? 0.545 -4.838 -0.922 1.00 93.69 112 ARG A O 1
ATOM 888 N N . GLY A 1 113 ? 0.271 -2.632 -0.809 1.00 93.06 113 GLY A N 1
ATOM 889 C CA . GLY A 1 113 ? -0.799 -2.588 -1.813 1.00 93.06 113 GLY A CA 1
ATOM 890 C C . GLY A 1 113 ? -2.185 -2.997 -1.300 1.00 93.06 113 GLY A C 1
ATOM 891 O O . GLY A 1 113 ? -3.066 -3.301 -2.103 1.00 93.06 113 GLY A O 1
ATOM 892 N N . TYR A 1 114 ? -2.407 -2.987 0.019 1.00 93.50 114 TYR A N 1
ATOM 893 C CA . TYR A 1 114 ? -3.695 -3.348 0.635 1.00 93.50 114 TYR A CA 1
ATOM 894 C C . TYR A 1 114 ? -4.667 -2.178 0.755 1.00 93.50 114 TYR A C 1
ATOM 896 O O . TYR A 1 114 ? -5.880 -2.382 0.828 1.00 93.50 114 TYR A O 1
ATOM 904 N N . VAL A 1 115 ? -4.155 -0.948 0.750 1.00 93.75 115 VAL A N 1
ATOM 905 C CA . VAL A 1 115 ? -4.971 0.267 0.771 1.00 93.75 115 VAL A CA 1
ATOM 906 C C . VAL A 1 115 ? -4.550 1.220 -0.335 1.00 93.75 115 VAL A C 1
ATOM 908 O O . VAL A 1 115 ? -3.379 1.317 -0.689 1.00 93.75 115 VAL A O 1
ATOM 911 N N . PHE A 1 116 ? -5.523 1.959 -0.852 1.00 91.31 116 PHE A N 1
ATOM 912 C CA . PHE A 1 116 ? -5.315 3.026 -1.818 1.00 91.31 116 PHE A CA 1
ATOM 913 C C . PHE A 1 116 ? -6.278 4.172 -1.517 1.00 91.31 116 PHE A C 1
ATOM 915 O O . PHE A 1 116 ? -7.363 3.977 -0.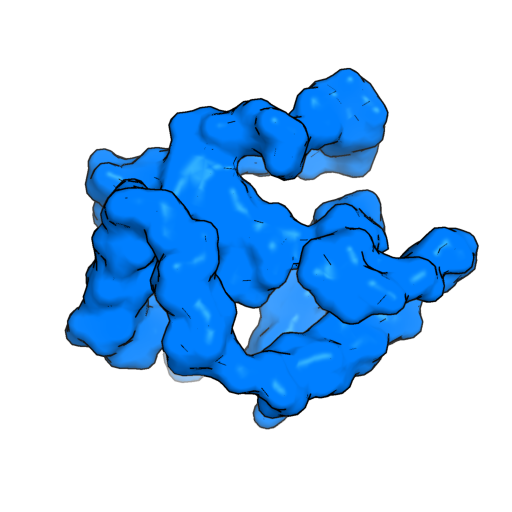961 1.00 91.31 116 PHE A O 1
ATOM 922 N N . ARG A 1 117 ? -5.879 5.387 -1.892 1.00 89.31 117 ARG A N 1
ATOM 923 C CA . ARG A 1 117 ? -6.771 6.546 -1.902 1.00 89.31 117 ARG A CA 1
ATOM 924 C C . ARG A 1 117 ? -7.492 6.552 -3.245 1.00 89.31 117 ARG A C 1
ATOM 926 O O . ARG A 1 117 ? -6.926 6.173 -4.262 1.00 89.31 117 ARG A O 1
ATOM 933 N N . GLY A 1 118 ? -8.746 6.970 -3.242 1.00 84.12 118 GLY A N 1
ATOM 934 C CA . GLY A 1 118 ? -9.540 7.080 -4.454 1.00 84.12 118 GLY A CA 1
ATOM 935 C C . GLY A 1 118 ? -10.673 8.067 -4.254 1.00 84.12 118 GLY A C 1
ATOM 936 O O . GLY A 1 118 ? -11.059 8.374 -3.124 1.00 84.12 118 GLY A O 1
ATOM 937 N N . PHE A 1 119 ? -11.196 8.569 -5.362 1.00 76.25 119 PHE A N 1
ATOM 938 C CA . PHE A 1 119 ? -12.405 9.379 -5.364 1.00 76.25 119 PHE A CA 1
ATOM 939 C C . PHE A 1 119 ? -13.613 8.465 -5.550 1.00 76.25 119 PHE A C 1
ATOM 941 O O . PHE A 1 119 ? -13.534 7.479 -6.287 1.00 76.25 119 PHE A O 1
ATOM 948 N N . ASP A 1 120 ? -14.730 8.791 -4.900 1.00 67.25 120 ASP A N 1
ATOM 949 C CA . ASP A 1 120 ? -15.998 8.142 -5.221 1.00 67.25 120 ASP A CA 1
ATOM 950 C C . ASP A 1 120 ? -16.383 8.548 -6.650 1.00 67.25 120 ASP A C 1
ATOM 952 O O . ASP A 1 120 ? -16.741 9.697 -6.917 1.00 67.25 120 ASP A O 1
ATOM 956 N N . GLU A 1 121 ? -16.254 7.613 -7.592 1.00 57.19 121 GLU A N 1
ATOM 957 C CA . GLU A 1 121 ? -16.888 7.740 -8.901 1.00 57.19 121 GLU A CA 1
ATOM 958 C C . GLU A 1 121 ? -18.395 7.593 -8.668 1.00 57.19 121 GLU A C 1
ATOM 960 O O . GLU A 1 121 ? -18.868 6.520 -8.287 1.00 57.19 121 GLU A O 1
ATOM 965 N N . THR A 1 122 ? -19.113 8.711 -8.799 1.00 43.31 122 THR A N 1
ATOM 966 C CA . THR A 1 122 ? -20.580 8.766 -8.720 1.00 43.31 122 THR A CA 1
ATOM 967 C C . THR A 1 122 ? -21.213 8.125 -9.947 1.00 43.31 122 THR A C 1
ATOM 969 O O . THR A 1 122 ? -20.655 8.305 -11.054 1.00 43.31 122 THR A O 1
#

Sequence (122 aa):
MRPLKKALQEHELIVLRVMGEWYDLDLTGEDKAACVRELAAALAELDFAQEILYLGPEEAAAIQTLVQGNGRSPVATFERIHGEVRLMGPGALEREEPWFDPISAVESLWYRGYVFRGFDET

Secondary structure (DSSP, 8-state):
-HHHHHHHHHS-HHHHHHHHHHTT---TT--HHHHHHHHHHHHHH--HHHHGGGS-HHHHHHHHHHHHTTT---HHHHHHHH-PPP---HHHHHHH-TTTS-SSHHHHHHHTTS--------